Protein AF-A0A6Y1RB14-F1 (afdb_monomer)

pLDDT: mean 84.44, std 11.12, range [39.75, 97.94]

Foldseek 3Di:
DAPVVVVVVVQVVDPFKDAPVPDDDPPVLVPDQAAGIAGDVNQETEHEDEPDVVLVVVLVVLCVVCCPPPQQDDDDDDDDLCVRLVRPPCSVVSVVVSLVSVLVVLLVQVVSQVRNHVSHCVRVVNPNHHYDYHYHYGDDPVPDVVSSVVSVVVSVVVVVVVD

Sequence (163 aa):
MSIDSRFEKFMLSLPSIESIDSIELSEELRKEKKADYLGMGRKIIFEQKCITQEQSQKIELELEQYVNDENYPVFYGERDFNLVIKDLPNSEDIKNRVFVRITKLLESYLSQACKQIESSKNIFNLDNSVGVLVILNEKIKILSPDLVVYRLQQRMKEKKDGE

Solvent-accessible surface area (backbone atoms only — not comparable to full-atom values): 9585 Å² total; per-residue (Å²): 133,55,68,65,64,51,47,51,55,53,49,69,68,39,95,50,45,43,55,47,87,78,53,92,66,56,76,72,65,61,73,49,66,56,36,50,31,32,23,72,84,55,40,31,36,36,28,77,44,72,53,48,69,71,65,46,45,65,50,50,59,72,50,58,84,42,67,85,41,92,51,42,72,90,78,83,85,89,74,61,65,71,72,50,35,65,65,36,99,54,34,67,61,55,50,50,54,48,50,51,54,54,50,54,50,54,50,50,51,52,56,50,41,53,53,14,38,54,41,38,24,65,75,68,72,31,85,87,39,46,76,41,82,44,78,45,76,73,75,54,76,91,62,42,70,68,58,55,50,53,51,52,51,51,54,58,48,58,59,61,77,69,112

Structure (mmCIF, N/CA/C/O backbone):
data_AF-A0A6Y1RB14-F1
#
_entry.id   AF-A0A6Y1RB14-F1
#
loop_
_atom_site.group_PDB
_atom_site.id
_atom_site.type_symbol
_atom_site.label_atom_id
_atom_site.label_alt_id
_atom_site.label_comp_id
_atom_site.label_asym_id
_atom_site.label_entity_id
_atom_site.label_seq_id
_atom_site.pdbx_PDB_ins_code
_atom_site.Cartn_x
_atom_site.Cartn_y
_atom_site.Cartn_z
_atom_site.occupancy
_atom_site.B_iso_or_equiv
_atom_site.auth_seq_id
_atom_site.auth_comp_id
_atom_site.auth_asym_id
_atom_site.auth_atom_id
_atom_site.pdbx_PDB_model_num
ATOM 1 N N . MET A 1 1 ? -11.298 9.706 -13.456 1.00 68.38 1 MET A N 1
ATOM 2 C CA . MET A 1 1 ? -11.325 9.371 -12.017 1.00 68.38 1 MET A CA 1
ATOM 3 C C . MET A 1 1 ? -10.232 8.347 -11.795 1.00 68.38 1 MET A C 1
ATOM 5 O O . MET A 1 1 ? -10.247 7.344 -12.503 1.00 68.38 1 MET A O 1
ATOM 9 N N . SER A 1 2 ? -9.268 8.650 -10.933 1.00 84.69 2 SER A N 1
ATOM 10 C CA . SER A 1 2 ? -8.126 7.782 -10.630 1.00 84.69 2 SER A CA 1
ATOM 11 C C . SER A 1 2 ? -8.562 6.510 -9.893 1.00 84.69 2 SER A C 1
ATOM 13 O O . SER A 1 2 ? -9.700 6.421 -9.409 1.00 84.69 2 SER A O 1
ATOM 15 N N . ILE A 1 3 ? -7.695 5.494 -9.849 1.00 86.81 3 ILE A N 1
ATOM 16 C CA . ILE A 1 3 ? -8.003 4.228 -9.164 1.00 86.81 3 ILE A CA 1
ATOM 17 C C . ILE A 1 3 ? -8.268 4.415 -7.664 1.00 86.81 3 ILE A C 1
ATOM 19 O O . ILE A 1 3 ? -9.167 3.763 -7.141 1.00 86.81 3 ILE A O 1
ATOM 23 N N . ASP A 1 4 ? -7.560 5.333 -7.001 1.00 87.88 4 ASP A N 1
ATOM 24 C CA . ASP A 1 4 ? -7.746 5.672 -5.585 1.00 87.88 4 ASP A CA 1
ATOM 25 C C . ASP A 1 4 ? -9.170 6.171 -5.320 1.00 87.88 4 ASP A C 1
ATOM 27 O O . ASP A 1 4 ? -9.890 5.570 -4.532 1.00 87.88 4 ASP A O 1
ATOM 31 N N . SER A 1 5 ? -9.624 7.178 -6.066 1.00 89.56 5 SER A N 1
ATOM 32 C CA . SER A 1 5 ? -10.953 7.772 -5.918 1.00 89.56 5 SER A CA 1
ATOM 33 C C . SER A 1 5 ? -12.074 6.780 -6.246 1.00 89.56 5 SER A C 1
ATOM 35 O O . SER A 1 5 ? -13.166 6.828 -5.681 1.00 89.56 5 SER A O 1
ATOM 37 N N . ARG A 1 6 ? -11.838 5.868 -7.198 1.00 92.25 6 ARG A N 1
ATOM 38 C CA . ARG A 1 6 ? -12.793 4.796 -7.519 1.00 92.25 6 ARG A CA 1
ATOM 39 C C . ARG A 1 6 ? -12.874 3.773 -6.393 1.00 92.25 6 ARG A C 1
ATOM 41 O O . ARG A 1 6 ? -13.970 3.310 -6.086 1.00 92.25 6 ARG A O 1
ATOM 48 N N . PHE A 1 7 ? -11.732 3.414 -5.814 1.00 94.00 7 PHE A N 1
ATOM 49 C CA . PHE A 1 7 ? -11.662 2.455 -4.723 1.00 94.00 7 PHE A CA 1
ATOM 50 C C . PHE A 1 7 ? -12.249 3.025 -3.431 1.00 94.00 7 PHE A C 1
ATOM 52 O O . PHE A 1 7 ? -13.030 2.341 -2.783 1.00 94.00 7 PHE A O 1
ATOM 59 N N . GLU A 1 8 ? -11.985 4.291 -3.114 1.00 93.81 8 GLU A N 1
ATOM 60 C CA . GLU A 1 8 ? -12.611 4.996 -1.993 1.00 93.81 8 GLU A CA 1
ATOM 61 C C . GLU A 1 8 ? -14.141 4.973 -2.114 1.00 93.81 8 GLU A C 1
ATOM 63 O O . GLU A 1 8 ? -14.835 4.530 -1.200 1.00 93.81 8 GLU A O 1
ATOM 68 N N . LYS A 1 9 ? -14.687 5.342 -3.282 1.00 94.94 9 LYS A N 1
ATOM 69 C CA . LYS A 1 9 ? -16.137 5.259 -3.534 1.00 94.94 9 LYS A CA 1
ATOM 70 C C . LYS A 1 9 ? -16.687 3.850 -3.371 1.00 94.94 9 LYS A C 1
ATOM 72 O O . LYS A 1 9 ? -17.793 3.686 -2.866 1.00 94.94 9 LYS A O 1
ATOM 77 N N . PHE A 1 10 ? -15.940 2.844 -3.819 1.00 95.38 10 PHE A N 1
ATOM 78 C CA . PHE A 1 10 ? -16.319 1.451 -3.625 1.00 95.38 10 PHE A CA 1
ATOM 79 C C . PHE A 1 10 ? -16.352 1.095 -2.134 1.00 95.38 10 PHE A C 1
ATOM 81 O O . PHE A 1 10 ? -17.375 0.607 -1.663 1.00 95.38 10 PHE A O 1
ATOM 88 N N . MET A 1 11 ? -15.294 1.400 -1.382 1.00 96.00 11 MET A N 1
ATOM 89 C CA . MET A 1 11 ? -15.209 1.126 0.053 1.00 96.00 11 MET A CA 1
ATOM 90 C C . MET A 1 11 ? -16.345 1.803 0.823 1.00 96.00 11 MET A C 1
ATOM 92 O O . MET A 1 11 ? -17.056 1.135 1.567 1.00 96.00 11 MET A O 1
ATOM 96 N N . LEU A 1 12 ? -16.586 3.092 0.575 1.00 94.94 12 LEU A N 1
ATOM 97 C CA . LEU A 1 12 ? -17.649 3.867 1.223 1.00 94.94 12 LEU A CA 1
ATOM 98 C C . LEU A 1 12 ? -19.067 3.436 0.820 1.00 94.94 12 LEU A C 1
ATOM 100 O O . LEU A 1 12 ? -20.026 3.772 1.509 1.00 94.94 12 LEU A O 1
ATOM 104 N N . SER A 1 13 ? -19.223 2.693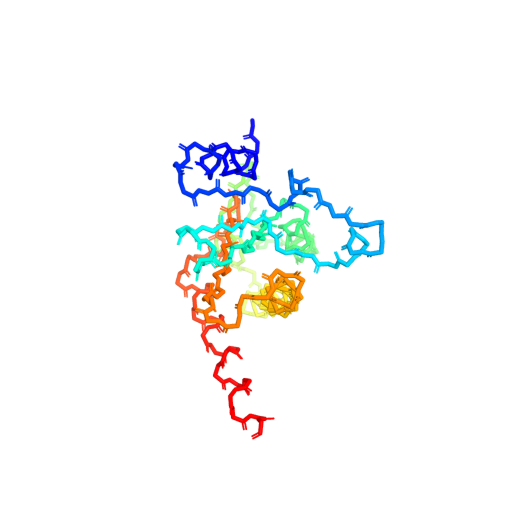 -0.280 1.00 95.81 13 SER A N 1
ATOM 105 C CA . SER A 1 13 ? -20.518 2.111 -0.658 1.00 95.81 13 SER A CA 1
ATOM 106 C C . SER A 1 13 ? -20.881 0.863 0.154 1.00 95.81 13 SER A C 1
ATOM 108 O O . SER A 1 13 ? -22.035 0.430 0.134 1.00 95.81 13 SER A O 1
ATOM 110 N N . LEU A 1 14 ? -19.915 0.266 0.863 1.00 95.25 14 LEU A N 1
ATOM 111 C CA . LEU A 1 14 ? -20.132 -0.944 1.646 1.00 95.25 14 LEU A CA 1
ATOM 112 C C . LEU A 1 14 ? -20.729 -0.595 3.021 1.00 95.25 14 LEU A C 1
ATOM 114 O O . LEU A 1 14 ? -20.194 0.255 3.729 1.00 95.25 14 LEU A O 1
ATOM 118 N N . PRO A 1 15 ? -21.788 -1.296 3.468 1.00 90.06 15 PRO A N 1
ATOM 119 C CA . PRO A 1 15 ? -22.559 -0.914 4.656 1.00 90.06 15 PRO A CA 1
ATOM 120 C C . PRO A 1 15 ? -21.805 -1.055 5.986 1.00 90.06 15 PRO A C 1
ATOM 122 O O . PRO A 1 1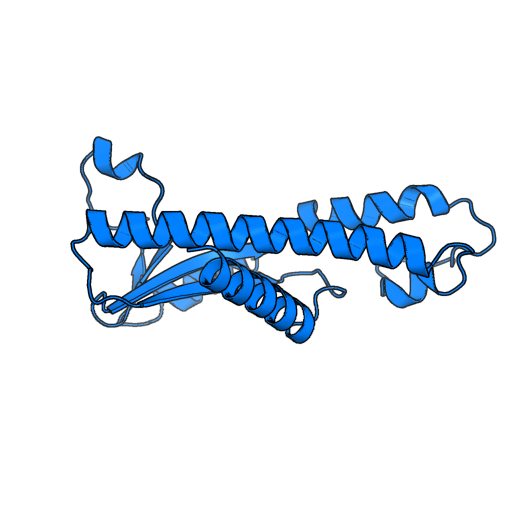5 ? -22.272 -0.561 7.006 1.00 90.06 15 PRO A O 1
ATOM 125 N N . SER A 1 16 ? -20.679 -1.770 6.007 1.00 92.75 16 SER A N 1
ATOM 126 C CA . SER A 1 16 ? -19.901 -2.050 7.217 1.00 92.75 16 SER A CA 1
ATOM 127 C C . SER A 1 16 ? -18.524 -1.390 7.220 1.00 92.75 16 SER A C 1
ATOM 129 O O . SER A 1 16 ? -17.695 -1.782 8.041 1.00 92.75 16 SER A O 1
ATOM 131 N N . ILE A 1 17 ? -18.284 -0.443 6.306 1.00 96.81 17 ILE A N 1
ATOM 132 C CA . ILE A 1 17 ? -17.047 0.332 6.209 1.00 96.81 17 ILE A CA 1
ATOM 133 C C . ILE A 1 17 ? -17.234 1.716 6.833 1.00 96.81 17 ILE A C 1
ATOM 135 O O . ILE A 1 17 ? -18.215 2.407 6.577 1.00 96.81 17 ILE A O 1
ATOM 139 N N . GLU A 1 18 ? -16.243 2.132 7.612 1.00 95.50 18 GLU A N 1
ATOM 140 C CA . GLU A 1 18 ? -16.091 3.476 8.158 1.00 95.50 18 GLU A CA 1
ATOM 141 C C . GLU A 1 18 ? -14.777 4.062 7.625 1.00 95.50 18 GLU A C 1
ATOM 143 O O . GLU A 1 18 ? -13.734 3.413 7.721 1.00 95.50 18 GLU A O 1
ATOM 148 N N . SER A 1 19 ? -14.797 5.283 7.084 1.00 95.56 19 SER A N 1
ATOM 149 C CA . SER A 1 19 ? -13.557 6.027 6.821 1.00 95.56 19 SER A CA 1
ATOM 150 C C . SER A 1 19 ? -13.032 6.607 8.128 1.00 95.56 19 SER A C 1
ATOM 152 O O . SER A 1 19 ? -13.773 7.282 8.846 1.00 95.56 19 SER A O 1
ATOM 154 N N . ILE A 1 20 ? -11.756 6.375 8.433 1.00 94.56 20 ILE A N 1
ATOM 155 C CA . ILE A 1 20 ? -11.133 6.878 9.663 1.00 94.56 20 ILE A CA 1
ATOM 156 C C . ILE A 1 20 ? -11.081 8.409 9.674 1.00 94.56 20 ILE A C 1
ATOM 158 O O . ILE A 1 20 ? -11.272 9.009 10.731 1.00 94.56 20 ILE A O 1
ATOM 162 N N . ASP A 1 21 ? -10.924 9.044 8.512 1.00 89.81 21 ASP A N 1
ATOM 163 C CA . ASP A 1 21 ? -10.914 10.507 8.388 1.00 89.81 21 ASP A CA 1
ATOM 164 C C . ASP A 1 21 ? -12.257 11.149 8.761 1.00 89.81 21 ASP A C 1
ATOM 166 O O . ASP A 1 21 ? -12.305 12.312 9.163 1.00 89.81 21 ASP A O 1
ATOM 170 N N . SER A 1 22 ? -13.355 10.391 8.671 1.00 90.94 22 SER A N 1
ATOM 171 C CA . SER A 1 22 ? -14.687 10.855 9.075 1.00 90.94 22 SER A CA 1
ATOM 172 C C . SER A 1 22 ? -14.959 10.730 10.579 1.00 90.94 22 SER A C 1
ATOM 174 O O . SER A 1 22 ? -15.960 11.258 11.065 1.00 90.94 22 SER A O 1
ATOM 176 N N . ILE A 1 23 ? -14.082 10.054 11.331 1.00 92.38 23 ILE A N 1
ATOM 177 C CA . ILE A 1 23 ? -14.242 9.840 12.771 1.00 92.38 23 ILE A CA 1
ATOM 178 C C . ILE A 1 23 ? -13.693 11.048 13.536 1.00 92.38 23 ILE A C 1
ATOM 180 O O . ILE A 1 23 ? -12.566 11.501 13.325 1.00 92.38 23 ILE A O 1
ATOM 184 N N . GLU A 1 24 ? -14.487 11.570 14.470 1.00 92.12 24 GLU A N 1
ATOM 185 C CA . GLU A 1 24 ? -14.054 12.666 15.329 1.00 92.12 24 GLU A CA 1
ATOM 186 C C . GLU A 1 24 ? -12.986 12.193 16.327 1.00 92.12 24 GLU A C 1
ATOM 188 O O . GLU A 1 24 ? -13.173 11.232 17.072 1.00 92.12 24 GLU A O 1
ATOM 193 N N . LEU A 1 25 ? -11.840 12.874 16.318 1.00 91.00 25 LEU A N 1
ATOM 194 C CA . LEU A 1 25 ? -10.662 12.576 17.129 1.00 91.00 25 LEU A CA 1
ATOM 195 C C . LEU A 1 25 ? -10.105 13.882 17.699 1.00 91.00 25 LEU A C 1
ATOM 197 O O . LEU A 1 25 ? -10.251 14.942 17.082 1.00 91.00 25 LEU A O 1
ATOM 201 N N . SER A 1 26 ? -9.418 13.798 18.841 1.00 91.38 26 SER A N 1
ATOM 202 C CA . SER A 1 26 ? -8.674 14.936 19.389 1.00 91.38 26 SER A CA 1
ATOM 203 C C . SER A 1 26 ? -7.581 15.399 18.419 1.00 91.38 26 SER A C 1
ATOM 205 O O . SER A 1 26 ? -7.104 14.632 17.578 1.00 91.38 26 SER A O 1
ATOM 207 N N . GLU A 1 27 ? -7.152 16.659 18.527 1.00 89.62 27 GLU A N 1
ATOM 208 C CA . GLU A 1 27 ? -6.116 17.207 17.640 1.00 89.62 27 GLU A CA 1
ATOM 209 C C . GLU A 1 27 ? -4.797 16.427 17.698 1.00 89.62 27 GLU A C 1
ATOM 211 O O . GLU A 1 27 ? -4.122 16.269 16.681 1.00 89.62 27 GLU A O 1
ATOM 216 N N . GLU A 1 28 ? -4.441 15.923 18.879 1.00 90.50 28 GLU A N 1
ATOM 217 C CA . GLU A 1 28 ? -3.262 15.083 19.090 1.00 90.50 28 GLU A CA 1
ATOM 218 C C . GLU A 1 28 ? -3.388 13.774 18.311 1.00 90.50 28 GLU A C 1
ATOM 220 O O . GLU A 1 28 ? -2.531 13.457 17.485 1.00 90.50 28 GLU A O 1
ATOM 225 N N . LEU A 1 29 ? -4.509 13.066 18.480 1.00 88.81 29 LEU A N 1
ATOM 226 C CA . LEU A 1 29 ? -4.754 11.801 17.794 1.00 88.81 29 LEU A CA 1
ATOM 227 C C . LEU A 1 29 ? -4.915 11.987 16.287 1.00 88.81 29 LEU A C 1
ATOM 229 O O . LEU A 1 29 ? -4.569 11.080 15.537 1.00 88.81 29 LEU A O 1
ATOM 233 N N . ARG A 1 30 ? -5.387 13.145 15.804 1.00 86.50 30 ARG A N 1
ATOM 234 C CA . ARG A 1 30 ? -5.465 13.448 14.364 1.00 86.50 30 ARG A CA 1
ATOM 235 C C . ARG A 1 30 ? -4.093 13.487 1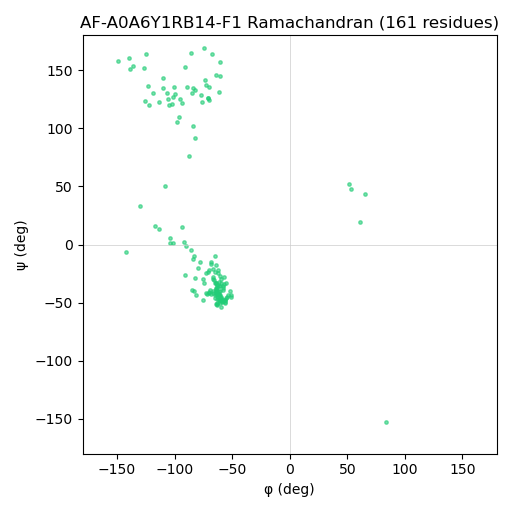3.695 1.00 86.50 30 ARG A C 1
ATOM 237 O O . ARG A 1 30 ? -3.998 13.021 12.563 1.00 86.50 30 ARG A O 1
ATOM 244 N N . LYS A 1 31 ? -3.048 13.959 14.382 1.00 89.38 31 LYS A N 1
ATOM 245 C CA . LYS A 1 31 ? -1.677 14.054 13.839 1.00 89.38 31 LYS A CA 1
ATOM 246 C C . LYS A 1 31 ? -0.998 12.696 13.657 1.00 89.38 31 LYS A C 1
ATOM 248 O O . LYS A 1 31 ? -0.088 12.583 12.837 1.00 89.38 31 LYS A O 1
ATOM 253 N N . GLU A 1 32 ? -1.434 11.680 14.396 1.00 91.94 32 GLU A N 1
ATOM 254 C CA . GLU A 1 32 ? -0.888 10.331 14.271 1.00 91.94 32 GLU A CA 1
ATOM 255 C C . GLU A 1 32 ? -1.166 9.726 12.894 1.00 91.94 32 GLU A C 1
ATOM 257 O O . GLU A 1 32 ? -2.228 9.929 12.302 1.00 91.94 32 GLU A O 1
ATOM 262 N N . LYS A 1 33 ? -0.234 8.923 12.379 1.00 92.94 33 LYS A N 1
ATOM 263 C CA . LYS A 1 33 ? -0.483 8.185 11.136 1.00 92.94 33 LYS A CA 1
ATOM 264 C C . LYS A 1 33 ? -1.494 7.078 11.403 1.00 92.94 33 LYS A C 1
ATOM 266 O O . LYS A 1 33 ? -1.283 6.259 12.295 1.00 92.94 33 LYS A O 1
ATOM 271 N N . LYS A 1 34 ? -2.565 7.048 10.619 1.00 95.12 34 LYS A N 1
ATOM 272 C CA . LYS A 1 34 ? -3.673 6.099 10.751 1.00 95.12 34 LYS A CA 1
ATOM 273 C C . LYS A 1 34 ? -3.899 5.364 9.440 1.00 95.12 34 LYS A C 1
ATOM 275 O O . LYS A 1 34 ? -3.354 5.767 8.412 1.00 95.12 34 LYS A O 1
ATOM 280 N N . ALA A 1 35 ? -4.640 4.270 9.537 1.00 96.94 35 ALA A N 1
ATOM 281 C CA . ALA A 1 35 ? -5.169 3.569 8.388 1.00 96.94 35 ALA A CA 1
ATOM 282 C C . ALA A 1 35 ? -6.344 4.336 7.780 1.00 96.94 35 ALA A C 1
ATOM 284 O O . ALA A 1 35 ? -6.842 5.288 8.381 1.00 96.94 35 ALA A O 1
ATOM 285 N N . ASP A 1 36 ? -6.782 3.915 6.599 1.00 96.75 36 ASP A N 1
ATOM 286 C CA . ASP A 1 36 ? -7.816 4.629 5.853 1.00 96.75 36 ASP A CA 1
ATOM 287 C C . ASP A 1 36 ? -9.226 4.215 6.295 1.00 96.75 36 ASP A C 1
ATOM 289 O O . ASP A 1 36 ? -10.116 5.060 6.426 1.00 96.75 36 ASP A O 1
ATOM 293 N N . TYR A 1 37 ? -9.444 2.919 6.566 1.00 97.81 37 TYR A N 1
ATOM 294 C CA . TYR A 1 37 ? -10.785 2.400 6.850 1.00 97.81 37 TYR A CA 1
ATOM 295 C C . TYR A 1 37 ? -10.838 1.375 7.982 1.00 97.81 37 TYR A C 1
ATOM 297 O O . TYR A 1 37 ? -9.923 0.574 8.190 1.00 97.81 37 TYR A O 1
ATOM 305 N N . LEU A 1 38 ? -11.987 1.334 8.652 1.00 97.50 38 LEU A N 1
ATOM 306 C CA . LEU A 1 38 ? -12.400 0.259 9.550 1.00 97.50 38 LEU A CA 1
ATOM 307 C C . LEU A 1 38 ? -13.553 -0.513 8.912 1.00 97.50 38 LEU A C 1
ATOM 309 O O . LEU A 1 38 ? -14.407 0.074 8.254 1.00 97.50 38 LEU A O 1
ATOM 313 N N . GLY A 1 39 ? -13.595 -1.827 9.107 1.00 96.19 39 GLY A N 1
ATOM 314 C CA . GLY A 1 39 ? -14.607 -2.687 8.508 1.00 96.19 39 GLY A CA 1
ATOM 315 C C . GLY A 1 39 ? -15.137 -3.778 9.423 1.00 96.19 39 GLY A C 1
ATOM 316 O O . GLY A 1 39 ? -14.500 -4.163 10.407 1.00 96.19 39 GLY A O 1
ATOM 317 N N . MET A 1 40 ? -16.309 -4.310 9.066 1.00 93.56 40 MET A N 1
ATOM 318 C CA . MET A 1 40 ? -16.961 -5.435 9.753 1.00 93.56 40 MET A CA 1
ATOM 319 C C . MET A 1 40 ? -17.129 -5.199 11.264 1.00 93.56 40 MET A C 1
ATOM 321 O O . MET A 1 40 ? -16.782 -6.055 12.080 1.00 93.56 40 MET A O 1
ATOM 325 N N . GLY A 1 41 ? -17.632 -4.020 11.642 1.00 92.25 41 GLY A N 1
ATOM 326 C CA . GLY A 1 41 ? -17.731 -3.624 13.050 1.00 92.25 41 GLY A CA 1
ATOM 327 C C . GLY A 1 41 ? -16.353 -3.466 13.696 1.00 92.25 41 GLY A C 1
ATOM 328 O O . GLY A 1 41 ? -16.131 -3.963 14.797 1.00 92.25 41 GLY A O 1
ATOM 329 N N . ARG A 1 42 ? -15.420 -2.833 12.968 1.00 95.12 42 ARG A N 1
ATOM 330 C CA . ARG A 1 42 ? -14.030 -2.548 13.376 1.00 95.12 42 ARG A CA 1
ATOM 331 C C . ARG A 1 42 ? -13.164 -3.779 13.676 1.00 95.12 42 ARG A C 1
ATOM 333 O O . ARG A 1 42 ? -12.120 -3.674 14.312 1.00 95.12 42 ARG A O 1
ATOM 340 N N . LYS A 1 43 ? -13.564 -4.953 13.181 1.00 96.44 43 LYS A N 1
ATOM 341 C CA . LYS A 1 43 ? -12.764 -6.188 13.252 1.00 96.44 43 LYS A CA 1
ATOM 342 C C . LYS A 1 43 ? -11.668 -6.244 12.194 1.00 96.44 43 LYS A C 1
ATOM 344 O O . LYS A 1 43 ? -10.728 -7.019 12.344 1.00 96.44 43 LYS A O 1
ATOM 349 N N . ILE A 1 44 ? -11.794 -5.455 11.131 1.00 97.38 44 ILE A N 1
ATOM 350 C CA . ILE A 1 44 ? -10.796 -5.354 10.070 1.00 97.38 44 ILE A CA 1
ATOM 351 C C . ILE A 1 44 ? -10.364 -3.897 9.934 1.00 97.38 44 ILE A C 1
ATOM 353 O O . ILE A 1 44 ? -11.208 -3.003 9.941 1.00 97.38 44 ILE A O 1
ATOM 357 N N . ILE A 1 45 ? -9.062 -3.670 9.799 1.00 97.94 45 ILE A N 1
ATOM 358 C CA . ILE A 1 45 ? -8.462 -2.362 9.534 1.00 97.94 45 ILE A CA 1
ATOM 359 C C . ILE A 1 45 ? -7.837 -2.418 8.144 1.00 97.94 45 ILE A C 1
ATOM 361 O O . ILE A 1 45 ? -6.983 -3.269 7.897 1.00 97.94 45 ILE A O 1
ATOM 365 N N . PHE A 1 46 ? -8.250 -1.531 7.245 1.00 97.75 46 PHE A N 1
ATOM 366 C CA . PHE A 1 46 ? -7.742 -1.469 5.878 1.00 97.75 46 PHE A CA 1
ATOM 367 C C . PHE A 1 46 ? -6.812 -0.271 5.701 1.00 97.75 46 PHE A C 1
ATOM 369 O O . PHE A 1 46 ? -7.214 0.868 5.927 1.00 97.75 46 PHE A O 1
ATOM 376 N N . GLU A 1 47 ? -5.595 -0.538 5.234 1.00 97.06 47 GLU A N 1
ATOM 377 C CA . GLU A 1 47 ? -4.680 0.469 4.696 1.00 97.06 47 GLU A CA 1
ATOM 378 C C . GLU A 1 47 ? -4.616 0.328 3.175 1.00 97.06 47 GLU A C 1
ATOM 380 O O . GLU A 1 47 ? -4.348 -0.756 2.653 1.00 97.06 47 GLU A O 1
ATOM 385 N N . GLN A 1 48 ? -4.788 1.430 2.463 1.00 94.50 48 GLN A N 1
ATOM 386 C CA . GLN A 1 48 ? -4.696 1.544 1.021 1.00 94.50 48 GLN A CA 1
ATOM 387 C C . GLN A 1 48 ? -3.349 2.155 0.617 1.00 94.50 48 GLN A C 1
ATOM 389 O O . GLN A 1 48 ? -2.982 3.258 1.012 1.00 94.50 48 GLN A O 1
ATOM 394 N N . LYS A 1 49 ? -2.625 1.481 -0.281 1.00 91.12 49 LYS A N 1
ATOM 395 C CA . LYS A 1 49 ? -1.455 2.043 -0.969 1.00 91.12 49 LYS A CA 1
ATOM 396 C C . LYS A 1 49 ? -1.662 2.007 -2.475 1.00 91.12 49 LYS A C 1
ATOM 398 O O . LYS A 1 49 ? -1.829 0.943 -3.066 1.00 91.12 49 LYS A O 1
ATOM 403 N N . CYS A 1 50 ? -1.636 3.179 -3.099 1.00 87.25 50 CYS A N 1
ATOM 404 C CA . CYS A 1 50 ? -1.719 3.310 -4.548 1.00 87.25 50 CYS A CA 1
ATOM 405 C C . CYS A 1 50 ? -0.317 3.406 -5.152 1.00 87.25 50 CYS A C 1
ATOM 407 O O . CYS A 1 50 ? 0.464 4.276 -4.768 1.00 87.25 50 CYS A O 1
ATOM 409 N N . ILE A 1 51 ? -0.013 2.522 -6.099 1.00 81.75 51 ILE A N 1
ATOM 410 C CA . ILE A 1 51 ? 1.195 2.593 -6.915 1.00 81.75 51 ILE A CA 1
ATOM 411 C C . ILE A 1 51 ? 0.904 3.553 -8.071 1.00 81.75 51 ILE A C 1
ATOM 413 O O . ILE A 1 51 ? 0.205 3.205 -9.026 1.00 81.75 51 ILE A O 1
ATOM 417 N N . THR A 1 52 ? 1.407 4.779 -7.947 1.00 72.75 52 THR A N 1
ATOM 418 C CA . THR A 1 52 ? 1.094 5.886 -8.859 1.00 72.75 52 THR A CA 1
ATOM 419 C C . THR A 1 52 ? 1.992 5.913 -10.095 1.00 72.75 52 THR A C 1
ATOM 421 O O . THR A 1 52 ? 3.072 5.321 -10.129 1.00 72.75 52 THR A O 1
ATOM 424 N N . GLN A 1 53 ? 1.572 6.686 -11.101 1.00 62.56 53 GLN A N 1
ATOM 425 C CA . GLN A 1 53 ? 2.329 6.902 -12.336 1.00 62.56 53 GLN A CA 1
ATOM 426 C C . GLN A 1 53 ? 3.719 7.518 -12.102 1.00 62.56 53 GLN A C 1
ATOM 428 O O . GLN A 1 53 ? 4.656 7.156 -12.800 1.00 62.56 53 GLN A O 1
ATOM 433 N N . GLU A 1 54 ? 3.902 8.380 -11.099 1.00 65.12 54 GLU A N 1
ATOM 434 C CA . GLU A 1 54 ? 5.227 8.935 -10.767 1.00 65.12 54 GLU A CA 1
ATOM 435 C C . GLU A 1 54 ? 6.218 7.858 -10.302 1.00 65.12 54 GLU A C 1
ATOM 437 O O . GLU A 1 54 ? 7.424 7.935 -10.545 1.00 65.12 54 GLU A O 1
ATOM 442 N N . GLN A 1 55 ? 5.724 6.820 -9.626 1.00 69.12 55 GLN A N 1
ATOM 443 C CA . GLN A 1 55 ? 6.556 5.688 -9.224 1.00 69.12 55 GLN A CA 1
ATOM 444 C C . GLN A 1 55 ? 6.893 4.796 -10.418 1.00 69.12 55 GLN A C 1
ATOM 446 O O . GLN A 1 55 ? 8.009 4.280 -10.486 1.00 69.12 55 GLN A O 1
ATOM 451 N N . SER A 1 56 ? 5.977 4.689 -11.385 1.00 65.81 56 SER A N 1
ATOM 452 C CA . SER A 1 56 ? 6.229 4.087 -12.698 1.00 65.81 56 SER A CA 1
ATOM 453 C C . SER A 1 56 ? 7.272 4.866 -13.496 1.00 65.81 56 SER A C 1
ATOM 455 O O . SER A 1 56 ? 8.172 4.266 -14.068 1.00 65.81 56 SER A O 1
ATOM 457 N N . GLN A 1 57 ? 7.223 6.198 -13.480 1.00 68.75 57 GLN A N 1
ATOM 458 C CA . GLN A 1 57 ? 8.191 7.042 -14.186 1.00 68.75 57 GLN A CA 1
ATOM 459 C C . GLN A 1 57 ? 9.611 6.833 -13.657 1.00 68.75 57 GLN A C 1
ATOM 461 O O . GLN A 1 57 ? 10.556 6.773 -14.429 1.00 68.75 57 GLN A O 1
ATOM 466 N N . LYS A 1 58 ? 9.788 6.603 -12.349 1.00 68.62 58 LYS A N 1
ATOM 467 C CA . LYS A 1 58 ? 11.106 6.237 -11.791 1.00 68.62 58 LYS A CA 1
ATOM 468 C C . LYS A 1 58 ? 11.662 4.917 -12.336 1.00 68.62 58 LYS A C 1
ATOM 470 O O . LYS A 1 58 ? 12.868 4.699 -12.240 1.00 68.62 58 LYS A O 1
ATOM 475 N N . ILE A 1 59 ? 10.802 4.038 -12.849 1.00 68.50 59 ILE A N 1
ATOM 476 C CA . ILE A 1 59 ? 11.185 2.809 -13.553 1.00 68.50 59 ILE A CA 1
ATOM 477 C C . ILE A 1 59 ? 11.496 3.123 -15.023 1.00 68.50 59 ILE A C 1
ATOM 479 O O . ILE A 1 59 ? 12.475 2.607 -15.549 1.00 68.50 59 ILE A O 1
ATOM 483 N N . GLU A 1 60 ? 10.723 3.999 -15.667 1.00 68.69 60 GLU A N 1
ATOM 484 C CA . GLU A 1 60 ? 10.971 4.459 -17.045 1.00 68.69 60 GLU A CA 1
ATOM 485 C C . GLU A 1 60 ? 12.297 5.225 -17.182 1.00 68.69 60 GLU A C 1
ATOM 487 O O . GLU A 1 60 ? 13.026 4.996 -18.143 1.00 68.69 60 GLU A O 1
ATOM 492 N N . LEU A 1 61 ? 12.683 6.028 -16.183 1.00 73.50 61 LEU A N 1
ATOM 493 C CA . LEU A 1 61 ? 13.979 6.725 -16.140 1.00 73.50 61 LEU A CA 1
ATOM 494 C C . LEU A 1 61 ? 15.182 5.766 -16.241 1.00 73.50 61 LEU A C 1
ATOM 496 O O . LEU A 1 61 ? 16.238 6.147 -16.739 1.00 73.50 61 LEU A O 1
ATOM 500 N N . GLU A 1 62 ? 15.053 4.510 -15.794 1.00 73.25 62 GLU A N 1
ATOM 501 C CA . GLU A 1 62 ? 16.116 3.505 -15.969 1.00 73.25 62 GLU A CA 1
ATOM 502 C C . GLU A 1 62 ? 16.281 3.077 -17.433 1.00 73.25 62 GLU A C 1
ATOM 504 O O . GLU A 1 62 ? 17.347 2.582 -17.798 1.00 73.25 62 GLU A O 1
ATOM 509 N N . LEU A 1 63 ? 15.255 3.258 -18.267 1.00 74.88 63 LEU A N 1
ATOM 510 C CA . LEU A 1 63 ? 15.276 2.940 -19.693 1.00 74.88 63 LEU A CA 1
ATOM 511 C C . LEU A 1 63 ? 15.711 4.121 -20.560 1.00 74.88 63 LEU A C 1
ATOM 513 O O . LEU A 1 63 ? 16.258 3.895 -21.636 1.00 74.88 63 LEU A O 1
ATOM 517 N N . GLU A 1 64 ? 15.513 5.358 -20.098 1.00 76.88 64 GLU A N 1
ATOM 518 C CA . GLU A 1 64 ? 15.869 6.569 -20.852 1.00 76.88 64 GLU A CA 1
ATOM 519 C C . GLU A 1 64 ? 17.351 6.615 -21.243 1.00 76.88 64 GLU A C 1
ATOM 521 O O . GLU A 1 64 ? 17.694 7.054 -22.339 1.00 76.88 64 GLU A O 1
ATOM 526 N N . GLN A 1 65 ? 18.236 6.082 -20.396 1.00 81.31 65 GLN A N 1
ATOM 527 C CA . GLN A 1 65 ? 19.673 6.008 -20.686 1.00 81.31 65 GLN A CA 1
ATOM 528 C C . GLN A 1 65 ? 20.019 5.122 -21.899 1.00 81.31 65 GLN A C 1
ATOM 530 O O . GLN A 1 65 ? 21.119 5.233 -22.434 1.00 81.31 65 GLN A O 1
ATOM 535 N N . TYR A 1 66 ? 19.096 4.258 -22.335 1.00 82.06 66 TYR A N 1
ATOM 536 C CA . TYR A 1 66 ? 19.278 3.334 -23.457 1.00 82.06 66 TYR A CA 1
ATOM 537 C C . TYR A 1 66 ? 18.548 3.778 -24.728 1.00 82.06 66 TYR A C 1
ATOM 539 O O . TYR A 1 66 ? 18.635 3.087 -25.731 1.00 82.06 66 TYR A O 1
ATOM 547 N N . VAL A 1 67 ? 17.855 4.923 -24.728 1.00 82.38 67 VAL A N 1
ATOM 548 C CA . VAL A 1 67 ? 17.054 5.386 -25.882 1.00 82.38 67 VAL A CA 1
ATOM 549 C C . VAL A 1 67 ? 17.896 5.600 -27.146 1.00 82.38 67 VAL A C 1
ATOM 551 O O . VAL A 1 67 ? 17.385 5.461 -28.252 1.00 82.38 67 VAL A O 1
ATOM 554 N N . ASN A 1 68 ? 19.186 5.909 -26.988 1.00 83.31 68 ASN A N 1
ATOM 555 C CA . ASN A 1 68 ? 20.123 6.088 -28.101 1.00 83.31 68 ASN A CA 1
ATOM 556 C C . ASN A 1 68 ? 20.870 4.794 -28.490 1.00 83.31 68 ASN A C 1
ATOM 558 O O . ASN A 1 68 ? 21.747 4.850 -29.350 1.00 83.31 68 ASN A O 1
ATOM 562 N N . ASP A 1 69 ? 20.588 3.658 -27.841 1.00 85.62 69 ASP A N 1
ATOM 563 C CA . ASP A 1 69 ? 21.177 2.361 -28.196 1.00 85.62 69 ASP A CA 1
ATOM 564 C C . ASP A 1 69 ? 20.562 1.849 -29.506 1.00 85.62 69 ASP A C 1
ATOM 566 O O . ASP A 1 69 ? 19.349 1.926 -29.702 1.00 85.62 69 ASP A O 1
ATOM 570 N N . GLU A 1 70 ? 21.382 1.299 -30.403 1.00 84.75 70 GLU A N 1
ATOM 571 C CA . GLU A 1 70 ? 20.921 0.776 -31.698 1.00 84.75 70 GLU A CA 1
ATOM 572 C C . GLU A 1 70 ? 19.930 -0.390 -31.552 1.00 84.75 70 GLU A C 1
ATOM 574 O O . GLU A 1 70 ? 19.108 -0.622 -32.438 1.00 84.75 70 GLU A O 1
ATOM 579 N N . ASN A 1 71 ? 19.978 -1.104 -30.423 1.00 84.81 71 ASN A N 1
ATOM 580 C CA . ASN A 1 71 ? 19.070 -2.205 -30.111 1.00 84.81 71 ASN A CA 1
ATOM 581 C C . ASN A 1 71 ? 17.808 -1.743 -29.366 1.00 84.81 71 ASN A C 1
ATOM 583 O O . ASN A 1 71 ? 16.946 -2.567 -29.048 1.00 84.81 71 ASN A O 1
ATOM 587 N N . TYR A 1 72 ? 17.677 -0.447 -29.064 1.00 83.94 72 TYR A N 1
ATOM 588 C CA . TYR A 1 72 ? 16.469 0.087 -28.450 1.00 83.94 72 TYR A CA 1
ATOM 589 C C . TYR A 1 72 ? 15.322 0.094 -29.471 1.00 83.94 72 TYR A C 1
ATOM 591 O O . TYR A 1 72 ? 15.455 0.655 -30.563 1.00 83.94 72 TYR A O 1
ATOM 599 N N . PRO A 1 73 ? 14.164 -0.512 -29.159 1.00 83.19 73 PRO A N 1
ATOM 600 C CA . PRO A 1 73 ? 13.097 -0.624 -30.137 1.00 83.19 73 PRO A CA 1
ATOM 601 C C . PRO A 1 73 ? 12.460 0.738 -30.415 1.00 83.19 73 PRO A C 1
ATOM 603 O O . PRO A 1 73 ? 12.080 1.464 -29.500 1.00 83.19 73 PRO A O 1
ATOM 606 N N . VAL A 1 74 ? 12.227 1.040 -31.692 1.00 82.56 74 VAL A N 1
ATOM 607 C CA . VAL A 1 74 ? 11.381 2.172 -32.087 1.00 82.56 74 VAL A CA 1
ATOM 608 C C . VAL A 1 74 ? 9.915 1.784 -31.889 1.00 82.56 74 VAL A C 1
ATOM 610 O O . VAL A 1 74 ? 9.433 0.788 -32.438 1.00 82.56 74 VAL A O 1
ATOM 613 N N . PHE A 1 75 ? 9.185 2.560 -31.093 1.00 80.56 75 PHE A N 1
ATOM 614 C CA . PHE A 1 75 ? 7.744 2.405 -30.909 1.00 80.56 75 PHE A CA 1
ATOM 615 C C . PHE A 1 75 ? 7.077 3.752 -30.628 1.00 80.56 75 PHE A C 1
ATOM 617 O O . PHE A 1 75 ? 7.712 4.696 -30.169 1.00 80.56 75 PHE A O 1
ATOM 624 N N . TYR A 1 76 ? 5.773 3.819 -30.891 1.00 74.75 76 TYR A N 1
ATOM 625 C CA . TYR A 1 76 ? 4.928 4.951 -30.527 1.00 74.75 76 TYR A CA 1
ATOM 626 C C . TYR A 1 76 ? 3.977 4.522 -29.405 1.00 74.75 76 TYR A C 1
ATOM 628 O O . TYR A 1 76 ? 3.364 3.458 -29.492 1.00 74.75 76 TYR A O 1
ATOM 636 N N . GLY A 1 77 ? 3.833 5.352 -28.370 1.00 73.62 77 GLY A N 1
ATOM 637 C CA . GLY A 1 77 ? 2.955 5.077 -27.226 1.00 73.62 77 GLY A CA 1
ATOM 638 C C . GLY A 1 77 ? 3.598 4.196 -26.149 1.00 73.62 77 GLY A C 1
ATOM 639 O O . GLY A 1 77 ? 4.809 4.212 -25.972 1.00 73.62 77 GLY A O 1
ATOM 640 N N . GLU A 1 78 ? 2.783 3.452 -25.399 1.00 71.12 78 GLU A N 1
ATOM 641 C CA . GLU A 1 78 ? 3.244 2.583 -24.307 1.00 71.12 78 GLU A CA 1
ATOM 642 C C . GLU A 1 78 ? 3.573 1.169 -24.808 1.00 71.12 78 GLU A C 1
ATOM 644 O O . GLU A 1 78 ? 2.778 0.553 -25.524 1.00 71.12 78 GLU A O 1
ATOM 649 N N . ARG A 1 79 ? 4.699 0.604 -24.362 1.00 73.25 79 ARG A N 1
ATOM 650 C CA . ARG A 1 79 ? 5.114 -0.769 -24.686 1.00 73.25 79 ARG A CA 1
ATOM 651 C C . ARG A 1 79 ? 5.419 -1.567 -23.422 1.00 73.25 79 ARG A C 1
ATOM 653 O O . ARG A 1 79 ? 5.771 -1.005 -22.391 1.00 73.25 79 ARG A O 1
ATOM 660 N N . ASP A 1 80 ? 5.244 -2.887 -23.492 1.00 74.50 80 ASP A N 1
ATOM 661 C CA . ASP A 1 80 ? 5.606 -3.774 -22.384 1.00 74.50 80 ASP A CA 1
ATOM 662 C C . ASP A 1 80 ? 7.109 -3.686 -22.092 1.00 74.50 80 ASP A C 1
ATOM 664 O O . ASP A 1 80 ? 7.930 -3.803 -23.003 1.00 74.50 80 ASP A O 1
ATOM 668 N N . PHE A 1 81 ? 7.456 -3.520 -20.817 1.00 75.81 81 PHE A N 1
ATOM 669 C CA . PHE A 1 81 ? 8.836 -3.387 -20.360 1.00 75.81 81 PHE A CA 1
ATOM 670 C C . PHE A 1 81 ? 9.734 -4.540 -20.829 1.00 75.81 81 PHE A C 1
ATOM 672 O O . PHE A 1 81 ? 10.839 -4.297 -21.308 1.00 75.81 81 PHE A O 1
ATOM 679 N N . ASN A 1 82 ? 9.257 -5.788 -20.751 1.00 78.12 82 ASN A N 1
ATOM 680 C CA . ASN A 1 82 ? 10.051 -6.955 -21.141 1.00 78.12 82 ASN A CA 1
ATOM 681 C C . ASN A 1 82 ? 10.333 -6.966 -22.645 1.00 78.12 82 ASN A C 1
ATOM 683 O O . ASN A 1 82 ? 11.368 -7.472 -23.064 1.00 78.12 82 ASN A O 1
ATOM 687 N N . LEU A 1 83 ? 9.434 -6.397 -23.455 1.00 81.25 83 LEU A N 1
ATOM 688 C CA . LEU A 1 83 ? 9.653 -6.232 -24.892 1.00 81.25 83 LEU A CA 1
ATOM 689 C C . LEU A 1 83 ? 10.625 -5.094 -25.206 1.00 81.25 83 LEU A C 1
ATOM 691 O O . LEU A 1 83 ? 11.289 -5.165 -26.233 1.00 81.25 83 LEU A O 1
ATOM 695 N N . VAL A 1 84 ? 10.695 -4.058 -24.363 1.00 81.00 84 VAL A N 1
ATOM 696 C CA . VAL A 1 84 ? 11.631 -2.939 -24.551 1.00 81.00 84 VAL A CA 1
ATOM 697 C C . VAL A 1 84 ? 13.065 -3.366 -24.257 1.00 81.00 84 VAL A C 1
ATOM 699 O O . VAL A 1 84 ? 13.968 -3.035 -25.013 1.00 81.00 84 VAL A O 1
ATOM 702 N N . ILE A 1 85 ? 13.278 -4.137 -23.190 1.00 84.50 85 ILE A N 1
ATOM 703 C CA . ILE A 1 85 ? 14.632 -4.532 -22.784 1.00 84.50 85 ILE A CA 1
ATOM 704 C C . ILE A 1 85 ? 15.170 -5.756 -23.520 1.00 84.50 85 ILE A C 1
ATOM 706 O O . ILE A 1 85 ? 16.350 -6.046 -23.379 1.00 84.50 85 ILE A O 1
ATOM 710 N N . LYS A 1 86 ? 14.326 -6.504 -24.241 1.00 84.75 86 LYS A N 1
ATOM 711 C CA . LYS A 1 86 ? 14.638 -7.850 -24.748 1.00 84.75 86 LYS A CA 1
ATOM 712 C C . LYS A 1 86 ? 15.967 -7.923 -25.504 1.00 84.75 86 LYS A C 1
ATOM 714 O O . LYS A 1 86 ? 16.740 -8.847 -25.268 1.00 84.75 86 LYS A O 1
ATOM 719 N N . ASP A 1 87 ? 16.195 -6.954 -26.383 1.00 84.31 87 ASP A N 1
ATOM 720 C CA . ASP A 1 87 ? 17.319 -6.951 -27.318 1.00 84.31 87 ASP A CA 1
ATOM 721 C C . ASP A 1 87 ? 18.469 -6.033 -26.843 1.00 84.31 87 ASP A C 1
ATOM 723 O O . ASP A 1 87 ? 19.499 -5.938 -27.504 1.00 84.31 87 ASP A O 1
ATOM 727 N N . LEU A 1 88 ? 18.339 -5.396 -25.668 1.00 85.31 88 LEU A N 1
ATOM 728 C CA . LEU A 1 88 ? 19.396 -4.559 -25.093 1.00 85.31 88 LEU A CA 1
ATOM 729 C C . LEU A 1 88 ? 20.549 -5.417 -24.533 1.00 85.31 88 LEU A C 1
ATOM 731 O O . LEU A 1 88 ? 20.295 -6.423 -23.862 1.00 85.31 88 LEU A O 1
ATOM 735 N N . PRO A 1 89 ? 21.817 -4.982 -24.684 1.00 75.75 89 PRO A N 1
ATOM 736 C CA . PRO A 1 89 ? 22.997 -5.769 -24.307 1.00 75.75 89 PRO A CA 1
ATOM 737 C C . PRO A 1 89 ? 23.137 -6.053 -22.798 1.00 75.75 89 PRO A C 1
ATOM 739 O O . PRO A 1 89 ? 23.946 -6.889 -22.416 1.00 75.75 89 PRO A O 1
ATOM 742 N N . ASN A 1 90 ? 22.327 -5.415 -21.943 1.00 81.69 90 ASN A N 1
ATOM 743 C CA . ASN A 1 90 ? 22.308 -5.604 -20.483 1.00 81.69 90 ASN A CA 1
ATOM 744 C C . ASN A 1 90 ? 20.888 -5.858 -19.941 1.00 81.69 90 ASN A C 1
ATOM 746 O O . ASN A 1 90 ? 20.539 -5.413 -18.845 1.00 81.69 90 ASN A O 1
ATOM 750 N N . SER A 1 91 ? 20.040 -6.523 -20.726 1.00 82.56 91 SER A N 1
ATOM 751 C CA . SER A 1 91 ? 18.619 -6.732 -20.420 1.00 82.56 91 SER A CA 1
ATOM 752 C C . SER A 1 91 ? 18.364 -7.305 -19.018 1.00 82.56 91 SER A C 1
ATOM 754 O O . SER A 1 91 ? 17.509 -6.795 -18.291 1.00 82.56 91 SER A O 1
ATOM 756 N N . GLU A 1 92 ? 19.148 -8.297 -18.589 1.00 83.06 92 GLU A N 1
ATOM 757 C CA . GLU A 1 92 ? 18.989 -8.930 -17.274 1.00 83.06 92 GLU A CA 1
ATOM 758 C C . GLU A 1 92 ? 19.377 -7.992 -16.118 1.00 83.06 92 GLU A C 1
ATOM 760 O O . GLU A 1 92 ? 18.674 -7.921 -15.109 1.00 83.06 92 GLU A O 1
ATOM 765 N N . ASP A 1 93 ? 20.434 -7.194 -16.275 1.00 85.81 93 ASP A N 1
ATOM 766 C CA . ASP A 1 93 ? 20.840 -6.211 -15.265 1.00 85.81 93 ASP A CA 1
ATOM 767 C C . ASP A 1 93 ? 19.810 -5.088 -15.123 1.00 85.81 93 ASP A C 1
ATOM 769 O O . ASP A 1 93 ? 19.460 -4.693 -14.007 1.00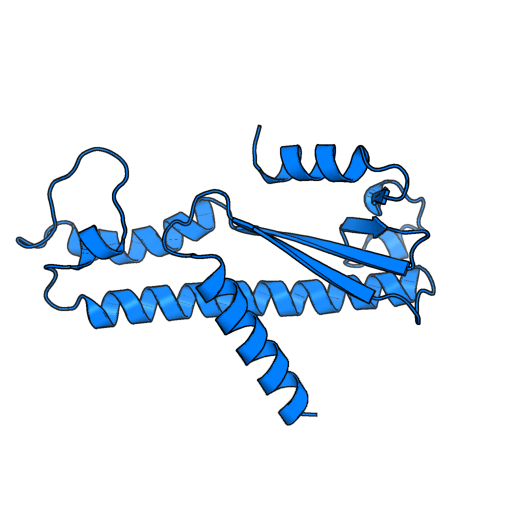 85.81 93 ASP A O 1
ATOM 773 N N . ILE A 1 94 ? 19.274 -4.597 -16.245 1.00 81.75 94 ILE A N 1
ATOM 774 C CA . ILE A 1 94 ? 18.205 -3.589 -16.265 1.00 81.75 94 ILE A CA 1
ATOM 775 C C . ILE A 1 94 ? 16.973 -4.133 -15.538 1.00 81.75 94 ILE A C 1
ATOM 777 O O . ILE A 1 94 ? 16.418 -3.470 -14.654 1.00 81.75 94 ILE A O 1
ATOM 781 N N . LYS A 1 95 ? 16.580 -5.369 -15.859 1.00 80.19 95 LYS A N 1
ATOM 782 C CA . LYS A 1 95 ? 15.473 -6.063 -15.204 1.00 80.19 95 LYS A CA 1
ATOM 783 C C . LYS A 1 95 ? 15.707 -6.171 -13.701 1.00 80.19 95 LYS A C 1
ATOM 785 O O . LYS A 1 95 ? 14.822 -5.793 -12.938 1.00 80.19 95 LYS A O 1
ATOM 790 N N . ASN A 1 96 ? 16.895 -6.589 -13.268 1.00 82.56 96 ASN A N 1
ATOM 791 C CA . ASN A 1 96 ? 17.254 -6.700 -11.854 1.00 82.56 96 ASN A CA 1
ATOM 792 C C . ASN A 1 96 ? 17.209 -5.352 -11.120 1.00 82.56 96 ASN A C 1
ATOM 794 O O . ASN A 1 96 ? 16.674 -5.275 -10.012 1.00 82.56 96 ASN A O 1
ATOM 798 N N . ARG A 1 97 ? 17.702 -4.260 -11.717 1.00 83.06 97 ARG A N 1
ATOM 799 C CA . ARG A 1 97 ? 17.637 -2.925 -11.091 1.00 83.06 97 ARG A CA 1
ATOM 800 C C . ARG A 1 97 ? 16.201 -2.457 -10.886 1.00 83.06 97 ARG A C 1
ATOM 802 O O . ARG A 1 97 ? 15.843 -2.018 -9.788 1.00 83.06 97 ARG A O 1
ATOM 809 N N . VAL A 1 98 ? 15.368 -2.588 -11.916 1.00 79.31 98 VAL A N 1
ATOM 810 C CA . VAL A 1 98 ? 13.939 -2.261 -11.838 1.00 79.31 98 VAL A CA 1
ATOM 811 C C . VAL A 1 98 ? 13.253 -3.127 -10.787 1.00 79.31 98 VAL A C 1
ATOM 813 O O . VAL A 1 98 ? 12.516 -2.621 -9.939 1.00 79.31 98 VAL A O 1
ATOM 816 N N . PHE A 1 99 ? 13.577 -4.416 -10.777 1.00 78.25 99 PHE A N 1
ATOM 817 C CA . PHE A 1 99 ? 13.076 -5.375 -9.811 1.00 78.25 99 PHE A CA 1
ATOM 818 C C . PHE A 1 99 ? 13.376 -4.963 -8.359 1.00 78.25 99 PHE A C 1
ATOM 820 O O . PHE A 1 99 ? 12.492 -4.957 -7.496 1.00 78.25 99 PHE A O 1
ATOM 827 N N . VAL A 1 100 ? 14.623 -4.578 -8.078 1.00 82.56 100 VAL A N 1
ATOM 828 C CA . VAL A 1 100 ? 15.063 -4.129 -6.750 1.00 82.56 100 VAL A CA 1
ATOM 829 C C . VAL A 1 100 ? 14.332 -2.855 -6.327 1.00 82.56 100 VAL A C 1
ATOM 831 O O . VAL A 1 100 ? 13.904 -2.751 -5.177 1.00 82.56 100 VAL A O 1
ATOM 834 N N . ARG A 1 101 ? 14.149 -1.888 -7.235 1.00 80.75 101 ARG A N 1
ATOM 835 C CA . ARG A 1 101 ? 13.415 -0.642 -6.944 1.00 80.75 101 ARG A CA 1
ATOM 836 C C . ARG A 1 101 ? 11.963 -0.918 -6.566 1.00 80.75 101 ARG A C 1
ATOM 838 O O . ARG A 1 101 ? 11.488 -0.401 -5.555 1.00 80.75 101 ARG A O 1
ATOM 845 N N . ILE A 1 102 ? 11.291 -1.765 -7.340 1.00 79.44 102 ILE A N 1
ATOM 846 C CA . ILE A 1 102 ? 9.921 -2.205 -7.069 1.00 79.44 102 ILE A CA 1
ATOM 847 C C . ILE A 1 102 ? 9.832 -2.901 -5.708 1.00 79.44 102 ILE A C 1
ATOM 849 O O . ILE A 1 102 ? 8.940 -2.609 -4.917 1.00 79.44 102 ILE A O 1
ATOM 853 N N . THR A 1 103 ? 10.774 -3.796 -5.413 1.00 80.50 103 THR A N 1
ATOM 854 C CA . THR A 1 103 ? 10.792 -4.529 -4.141 1.00 80.50 103 THR A CA 1
ATOM 855 C C . THR A 1 103 ? 10.903 -3.564 -2.964 1.00 80.50 103 THR A C 1
ATOM 857 O O . THR A 1 103 ? 10.066 -3.596 -2.067 1.00 80.50 103 THR A O 1
ATOM 860 N N . LYS A 1 104 ? 11.848 -2.616 -3.014 1.00 84.19 104 LYS A N 1
ATOM 861 C CA . LYS A 1 104 ? 12.012 -1.581 -1.977 1.00 84.19 104 LYS A CA 1
ATOM 862 C C . LYS A 1 104 ? 10.756 -0.731 -1.780 1.00 84.19 104 LYS A C 1
ATOM 864 O O . LYS A 1 104 ? 10.431 -0.357 -0.654 1.00 84.19 104 LYS A O 1
ATOM 869 N N . LEU A 1 105 ? 10.049 -0.417 -2.864 1.00 84.75 105 LEU A N 1
ATOM 870 C CA . LEU A 1 105 ? 8.780 0.302 -2.800 1.00 84.75 105 LEU A CA 1
ATOM 871 C C . LEU A 1 105 ? 7.719 -0.509 -2.038 1.00 84.75 105 LEU A C 1
ATOM 873 O O . LEU A 1 105 ? 7.128 0.007 -1.090 1.00 84.75 105 LEU A O 1
ATOM 877 N N . LEU A 1 106 ? 7.519 -1.777 -2.411 1.00 85.75 106 LEU A N 1
ATOM 878 C CA . LEU A 1 106 ? 6.554 -2.668 -1.759 1.00 85.75 106 LEU A CA 1
ATOM 879 C C . LEU A 1 106 ? 6.887 -2.894 -0.277 1.00 85.75 106 LEU A C 1
ATOM 881 O O . LEU A 1 106 ? 5.994 -2.880 0.568 1.00 85.75 106 LEU A O 1
ATOM 885 N N . GLU A 1 107 ? 8.167 -3.039 0.062 1.00 87.00 107 GLU A N 1
ATOM 886 C CA . GLU A 1 107 ? 8.624 -3.149 1.451 1.00 87.00 107 GLU A CA 1
ATOM 887 C C . GLU A 1 107 ? 8.321 -1.889 2.263 1.00 87.00 107 GLU A C 1
ATOM 889 O O . GLU A 1 107 ? 7.868 -1.973 3.408 1.00 87.00 107 GLU A O 1
ATOM 894 N N . SER A 1 108 ? 8.551 -0.714 1.673 1.00 88.94 108 SER A N 1
ATOM 895 C CA . SER A 1 108 ? 8.225 0.568 2.296 1.00 88.94 108 SER A CA 1
ATOM 896 C C . SER A 1 108 ? 6.725 0.681 2.558 1.00 88.94 108 SER A C 1
ATOM 898 O O . SER A 1 108 ? 6.317 1.071 3.653 1.00 88.94 108 SER A O 1
ATOM 900 N N . TYR A 1 109 ? 5.900 0.268 1.596 1.00 91.19 109 TYR A N 1
ATOM 901 C CA . TYR A 1 109 ? 4.446 0.232 1.736 1.00 91.19 109 TYR A CA 1
ATOM 902 C C . TYR A 1 109 ? 3.991 -0.701 2.844 1.00 91.19 109 TYR A C 1
ATOM 904 O O . TYR A 1 109 ? 3.225 -0.272 3.703 1.00 91.19 109 TYR A O 1
ATOM 912 N N . LEU A 1 110 ? 4.515 -1.925 2.885 1.00 91.25 110 LEU A N 1
ATOM 913 C CA . LEU A 1 110 ? 4.208 -2.876 3.946 1.00 91.25 110 LEU A CA 1
ATOM 914 C C . LEU A 1 110 ? 4.600 -2.329 5.325 1.00 91.25 110 LEU A C 1
ATOM 916 O O . LEU A 1 110 ? 3.806 -2.374 6.259 1.00 91.25 110 LEU A O 1
ATOM 920 N N . SER A 1 111 ? 5.803 -1.768 5.455 1.00 91.62 111 SER A N 1
ATOM 921 C CA . SER A 1 111 ? 6.295 -1.206 6.718 1.00 91.62 111 SER A CA 1
ATOM 922 C C . SER A 1 111 ? 5.434 -0.042 7.214 1.00 91.62 111 SER A C 1
ATOM 924 O O . SER A 1 111 ? 5.089 0.016 8.395 1.00 91.62 111 SER A O 1
ATOM 926 N N . GLN A 1 112 ? 5.058 0.871 6.317 1.00 93.50 112 GLN A N 1
ATOM 927 C CA . GLN A 1 112 ? 4.173 1.990 6.643 1.00 93.50 112 GLN A CA 1
ATOM 928 C C . GLN A 1 112 ? 2.780 1.502 7.035 1.00 93.50 112 GLN A C 1
ATOM 930 O O . GLN A 1 112 ? 2.278 1.909 8.080 1.00 93.50 112 GLN A O 1
ATOM 935 N N . ALA A 1 113 ? 2.217 0.576 6.258 1.00 95.12 113 ALA A N 1
ATOM 936 C CA . ALA A 1 113 ? 0.907 0.001 6.516 1.00 95.12 113 ALA A CA 1
ATOM 937 C C . ALA A 1 113 ? 0.844 -0.695 7.874 1.00 95.12 113 ALA A C 1
ATOM 939 O O . ALA A 1 113 ? -0.069 -0.432 8.647 1.00 95.12 113 ALA A O 1
ATOM 940 N N . CYS A 1 114 ? 1.846 -1.511 8.222 1.00 94.19 114 CYS A N 1
ATOM 941 C CA . CYS A 1 114 ? 1.921 -2.122 9.549 1.00 94.19 114 CYS A CA 1
ATOM 942 C C . CYS A 1 114 ? 1.884 -1.062 10.658 1.00 94.19 114 CYS A C 1
ATOM 944 O O . CYS A 1 114 ? 1.123 -1.205 11.606 1.00 94.19 114 CYS A O 1
ATOM 946 N N . LYS A 1 115 ? 2.664 0.021 10.536 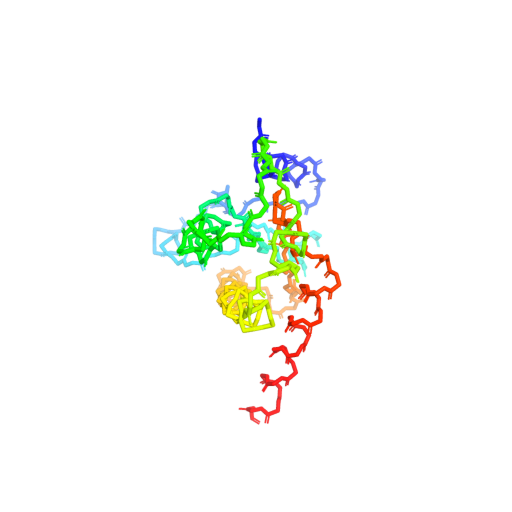1.00 95.12 115 LYS A N 1
ATOM 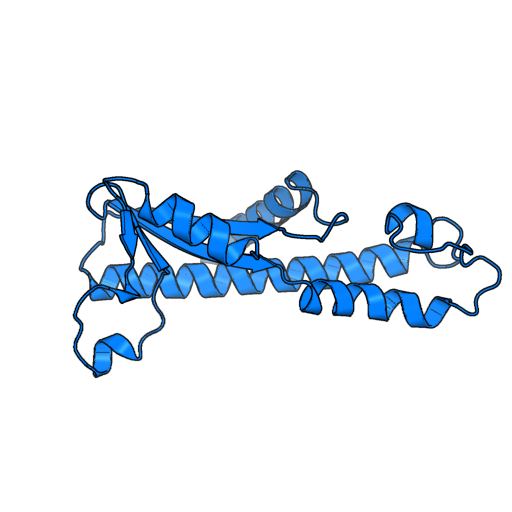947 C CA . LYS A 1 115 ? 2.681 1.097 11.541 1.00 95.12 115 LYS A CA 1
ATOM 948 C C . LYS A 1 115 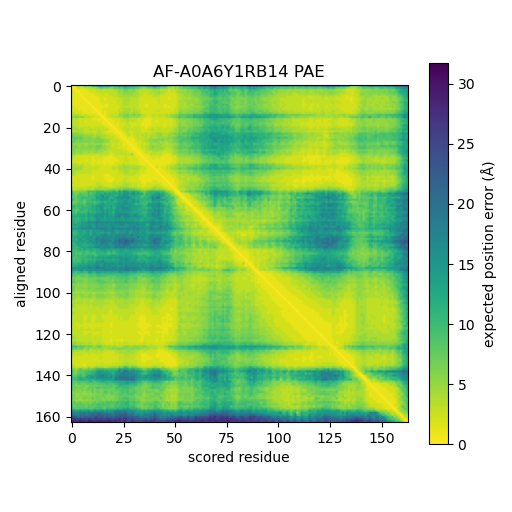? 1.336 1.816 11.646 1.00 95.12 115 LYS A C 1
ATOM 950 O O . LYS A 1 115 ? 0.894 2.098 12.751 1.00 95.12 115 LYS A O 1
ATOM 955 N N . GLN A 1 116 ? 0.695 2.106 10.516 1.00 96.44 116 GLN A N 1
ATOM 956 C CA . GLN A 1 116 ? -0.612 2.769 10.463 1.00 96.44 116 GLN A CA 1
ATOM 957 C C . GLN A 1 116 ? -1.728 1.895 11.039 1.00 96.44 116 GLN A C 1
ATOM 959 O O . GLN A 1 116 ? -2.572 2.391 11.785 1.00 96.44 116 GLN A O 1
ATOM 964 N N . ILE A 1 117 ? -1.699 0.594 10.749 1.00 96.69 117 ILE A N 1
ATOM 965 C CA . ILE A 1 117 ? -2.636 -0.389 11.295 1.00 96.69 117 ILE A CA 1
ATOM 966 C C . ILE A 1 117 ? -2.458 -0.498 12.810 1.00 96.69 117 ILE A C 1
ATOM 968 O O . ILE A 1 117 ? -3.436 -0.350 13.532 1.00 96.69 117 ILE A O 1
ATOM 972 N N . GLU A 1 118 ? -1.233 -0.695 13.302 1.00 95.56 118 GLU A N 1
ATOM 973 C CA . GLU A 1 118 ? -0.967 -0.803 14.745 1.00 95.56 118 GLU A CA 1
ATOM 974 C C . GLU A 1 118 ? -1.299 0.498 15.490 1.00 95.56 118 GLU A C 1
ATOM 976 O O . GLU A 1 118 ? -1.938 0.473 16.537 1.00 95.56 118 GLU A O 1
ATOM 981 N N . SER A 1 119 ? -0.964 1.652 14.910 1.00 95.56 119 SER A N 1
ATOM 982 C CA . SER A 1 119 ? -1.394 2.957 15.421 1.00 95.56 119 SER A CA 1
ATOM 983 C C . SER A 1 119 ? -2.920 3.041 15.523 1.00 95.56 119 SER A C 1
ATOM 985 O O . SER A 1 119 ? -3.456 3.386 16.573 1.00 95.56 119 SER A O 1
ATOM 987 N N . SER A 1 120 ? -3.641 2.633 14.475 1.00 96.38 120 SER A N 1
ATOM 988 C CA . SER A 1 120 ? -5.109 2.638 14.477 1.00 96.38 120 SER A CA 1
ATOM 989 C C . SER A 1 120 ? -5.688 1.681 15.519 1.00 96.38 120 SER A C 1
ATOM 991 O O . SER A 1 120 ? -6.666 2.030 16.177 1.00 96.38 120 SER A O 1
ATOM 993 N N . LYS A 1 121 ? -5.073 0.509 15.731 1.00 96.12 121 LYS A N 1
ATOM 994 C CA . LYS A 1 121 ? -5.472 -0.405 16.811 1.00 96.12 121 LYS A CA 1
ATOM 995 C C . LYS A 1 121 ? -5.394 0.270 18.168 1.00 96.12 121 LYS A C 1
ATOM 997 O O . LYS A 1 121 ? -6.373 0.227 18.902 1.00 96.12 121 LYS A O 1
ATOM 1002 N N . ASN A 1 122 ? -4.281 0.937 18.457 1.00 94.81 122 ASN A N 1
ATOM 1003 C CA . ASN A 1 122 ? -4.075 1.621 19.731 1.00 94.81 122 ASN A CA 1
ATOM 1004 C C . ASN A 1 122 ? -5.059 2.784 19.917 1.00 94.81 122 ASN A C 1
ATOM 1006 O O . ASN A 1 122 ? -5.653 2.931 20.979 1.00 94.81 122 ASN A O 1
ATOM 1010 N N . ILE A 1 123 ? -5.277 3.587 18.872 1.00 95.12 123 ILE A N 1
ATOM 1011 C CA . ILE A 1 123 ? -6.170 4.756 18.920 1.00 95.12 123 ILE A CA 1
ATOM 1012 C C . ILE A 1 123 ? -7.624 4.344 19.179 1.00 95.12 123 ILE A C 1
ATOM 1014 O O . ILE A 1 123 ? -8.341 5.027 19.909 1.00 95.12 123 ILE A O 1
ATOM 1018 N N . PHE A 1 124 ? -8.063 3.230 18.592 1.00 94.88 124 PHE A N 1
ATOM 1019 C CA . PHE A 1 124 ? -9.450 2.771 18.668 1.00 94.88 124 PHE A CA 1
ATOM 1020 C C . PHE A 1 124 ? -9.669 1.591 19.630 1.00 94.88 124 PHE A C 1
ATOM 1022 O O . PHE A 1 124 ? -10.786 1.077 19.692 1.00 94.88 124 PHE A O 1
ATOM 1029 N N . ASN A 1 125 ? -8.642 1.175 20.381 1.00 94.81 125 ASN A N 1
ATOM 1030 C CA . ASN A 1 125 ? -8.639 -0.000 21.264 1.00 94.81 125 ASN A CA 1
ATOM 1031 C C . ASN A 1 125 ? -9.119 -1.289 20.559 1.00 94.81 125 ASN A C 1
ATOM 1033 O O . ASN A 1 125 ? -10.040 -1.970 21.014 1.00 94.81 125 ASN A O 1
ATOM 1037 N N . LEU A 1 126 ? -8.521 -1.604 19.405 1.00 95.31 126 LEU A N 1
ATOM 1038 C CA . LEU A 1 126 ? -8.911 -2.714 18.524 1.00 95.31 126 LEU A CA 1
ATOM 1039 C C . LEU A 1 126 ? -7.899 -3.872 18.543 1.00 95.31 126 LEU A C 1
ATOM 1041 O O . LEU A 1 126 ? -7.485 -4.358 17.488 1.00 95.31 126 LEU A O 1
ATOM 1045 N N . ASP A 1 127 ? -7.521 -4.351 19.727 1.00 89.81 127 ASP A N 1
ATOM 1046 C CA . ASP A 1 127 ? -6.472 -5.376 19.897 1.00 89.81 127 ASP A CA 1
ATOM 1047 C C . ASP A 1 127 ? -6.781 -6.699 19.174 1.00 89.81 127 ASP A C 1
ATOM 1049 O O . ASP A 1 127 ? -5.884 -7.387 18.693 1.00 89.81 127 ASP A O 1
ATOM 1053 N N . ASN A 1 128 ? -8.069 -7.027 19.026 1.00 91.44 128 ASN A N 1
ATOM 1054 C CA . ASN A 1 128 ? -8.546 -8.243 18.358 1.00 91.44 128 ASN A CA 1
ATOM 1055 C C . ASN A 1 128 ? -8.859 -8.048 16.861 1.00 91.44 128 ASN A C 1
ATOM 1057 O O . ASN A 1 128 ? -9.566 -8.867 16.266 1.00 91.44 128 ASN A O 1
ATOM 1061 N N . SER A 1 129 ? -8.394 -6.955 16.250 1.00 95.25 129 SER A N 1
ATOM 1062 C CA . SER A 1 129 ? -8.628 -6.671 14.830 1.00 95.25 129 SER A CA 1
ATOM 1063 C C . SER A 1 129 ? -7.530 -7.219 13.914 1.00 95.25 129 SER A C 1
ATOM 1065 O O . SER A 1 129 ? -6.360 -7.356 14.282 1.00 95.25 129 SER A O 1
ATOM 1067 N N . VAL A 1 130 ? -7.919 -7.507 12.674 1.00 96.12 130 VAL A N 1
ATOM 1068 C CA . VAL A 1 130 ? -7.028 -7.966 11.606 1.00 96.12 130 VAL A CA 1
ATOM 1069 C C . VAL A 1 130 ? -6.670 -6.790 10.702 1.00 96.12 130 VAL A C 1
ATOM 1071 O O . VAL A 1 130 ? -7.544 -6.077 10.216 1.00 96.12 130 VAL A O 1
ATOM 1074 N N . GLY A 1 131 ? -5.376 -6.610 10.448 1.00 95.88 131 GLY A N 1
ATOM 1075 C CA . GLY A 1 131 ? -4.881 -5.638 9.479 1.00 95.88 131 GLY A CA 1
ATOM 1076 C C . GLY A 1 131 ? -4.893 -6.186 8.055 1.00 95.88 131 GLY A C 1
ATOM 1077 O O . GLY A 1 131 ? -4.430 -7.301 7.817 1.00 95.88 131 GLY A O 1
ATOM 1078 N N . VAL A 1 132 ? -5.365 -5.386 7.103 1.00 95.75 132 VAL A N 1
ATOM 1079 C CA . VAL A 1 132 ? -5.361 -5.686 5.670 1.00 95.75 132 VAL A CA 1
ATOM 1080 C C . VAL A 1 132 ? -4.682 -4.543 4.927 1.00 95.75 132 VAL A C 1
ATOM 1082 O O . VAL A 1 132 ? -5.108 -3.395 5.005 1.00 95.75 132 VAL A O 1
ATOM 1085 N N . LEU A 1 133 ? -3.637 -4.871 4.171 1.00 94.31 133 LEU A N 1
ATOM 1086 C CA . LEU A 1 133 ? -3.030 -3.959 3.208 1.00 94.31 133 LEU A CA 1
ATOM 1087 C C . LEU A 1 133 ? -3.655 -4.195 1.832 1.00 94.31 133 LEU A C 1
ATOM 1089 O O . LEU A 1 133 ? -3.564 -5.294 1.283 1.00 94.31 133 LEU A O 1
ATOM 1093 N N . VAL A 1 134 ? -4.244 -3.151 1.262 1.00 93.50 134 VAL A N 1
ATOM 1094 C CA . VAL A 1 134 ? -4.757 -3.117 -0.105 1.00 93.50 134 VAL A CA 1
ATOM 1095 C C . VAL A 1 134 ? -3.772 -2.359 -0.985 1.00 93.50 134 VAL A C 1
ATOM 1097 O O . VAL A 1 134 ? -3.491 -1.185 -0.752 1.00 93.50 134 VAL A O 1
ATOM 1100 N N . ILE A 1 135 ? -3.265 -3.019 -2.024 1.00 89.25 135 ILE A N 1
ATOM 1101 C CA . ILE A 1 135 ? -2.395 -2.389 -3.020 1.00 89.25 135 ILE A CA 1
ATOM 1102 C C . ILE A 1 135 ? -3.190 -2.159 -4.298 1.00 89.25 135 ILE A C 1
ATOM 1104 O O . ILE A 1 135 ? -3.664 -3.105 -4.925 1.00 89.25 135 ILE A O 1
ATOM 1108 N N . LEU A 1 136 ? -3.301 -0.897 -4.697 1.00 88.75 136 LEU A N 1
ATOM 1109 C CA . LEU A 1 136 ? -3.916 -0.497 -5.955 1.00 88.75 136 LEU A CA 1
ATOM 1110 C C . LEU A 1 136 ? -2.811 -0.299 -6.994 1.00 88.75 136 LEU A C 1
ATOM 1112 O O . LEU A 1 136 ? -2.020 0.639 -6.893 1.00 88.75 136 LEU A O 1
ATOM 1116 N N . ASN A 1 137 ? -2.742 -1.191 -7.981 1.00 81.38 137 ASN A N 1
ATOM 1117 C CA . ASN A 1 137 ? -1.839 -1.051 -9.122 1.00 81.38 137 ASN A CA 1
ATOM 1118 C C . ASN A 1 137 ? -2.610 -0.463 -10.311 1.00 81.38 137 ASN A C 1
ATOM 1120 O O . ASN A 1 137 ? -3.415 -1.161 -10.925 1.00 81.38 137 ASN A O 1
ATOM 1124 N N . GLU A 1 138 ? -2.391 0.818 -10.621 1.00 71.69 138 GLU A N 1
ATOM 1125 C CA . GLU A 1 138 ? -3.128 1.493 -11.698 1.00 71.69 138 GLU A CA 1
ATOM 1126 C C . GLU A 1 138 ? -2.558 1.202 -13.091 1.00 71.69 138 GLU A C 1
ATOM 1128 O O . GLU A 1 138 ? -3.318 1.000 -14.036 1.00 71.69 138 GLU A O 1
ATOM 1133 N N . LYS A 1 139 ? -1.226 1.224 -13.240 1.00 65.25 139 LYS A N 1
ATOM 1134 C CA . LYS A 1 139 ? -0.578 1.251 -14.566 1.00 65.25 139 LYS A CA 1
ATOM 1135 C C . LYS A 1 139 ? 0.706 0.438 -14.689 1.00 65.25 139 LYS A C 1
ATOM 1137 O O . LYS A 1 139 ? 1.231 0.312 -15.794 1.00 65.25 139 LYS A O 1
ATOM 1142 N N . ILE A 1 140 ? 1.242 -0.122 -13.604 1.00 65.56 140 ILE A N 1
ATOM 1143 C CA . ILE A 1 140 ? 2.534 -0.807 -13.678 1.00 65.56 140 ILE A CA 1
ATOM 1144 C C . ILE A 1 140 ? 2.322 -2.229 -14.195 1.00 65.56 140 ILE A C 1
ATOM 1146 O O . ILE A 1 140 ? 2.099 -3.155 -13.421 1.00 65.56 140 ILE A O 1
ATOM 1150 N N . LYS A 1 141 ? 2.413 -2.412 -15.519 1.00 62.19 141 LYS A N 1
ATOM 1151 C CA . LYS A 1 141 ? 2.276 -3.726 -16.181 1.00 62.19 141 LYS A CA 1
ATOM 1152 C C . LYS A 1 141 ? 3.341 -4.735 -15.740 1.00 62.19 141 LYS A C 1
ATOM 1154 O O . LYS A 1 141 ? 3.044 -5.918 -15.639 1.00 62.19 141 LYS A O 1
ATOM 1159 N N . ILE A 1 142 ? 4.554 -4.268 -15.422 1.00 63.62 142 ILE A N 1
ATOM 1160 C CA . ILE A 1 142 ? 5.630 -5.129 -14.897 1.00 63.62 142 ILE A CA 1
ATOM 1161 C C . ILE A 1 142 ? 5.305 -5.689 -13.500 1.00 63.62 142 ILE A C 1
ATOM 1163 O O . ILE A 1 142 ? 5.836 -6.723 -13.100 1.00 63.62 142 ILE A O 1
ATOM 1167 N N . LEU A 1 143 ? 4.397 -5.042 -12.767 1.00 67.31 143 LEU A N 1
ATOM 1168 C CA . LEU A 1 143 ? 3.887 -5.523 -11.492 1.00 67.31 143 LEU A CA 1
ATOM 1169 C C . LEU A 1 143 ? 2.697 -6.450 -11.720 1.00 67.31 143 LEU A C 1
ATOM 1171 O O . LEU A 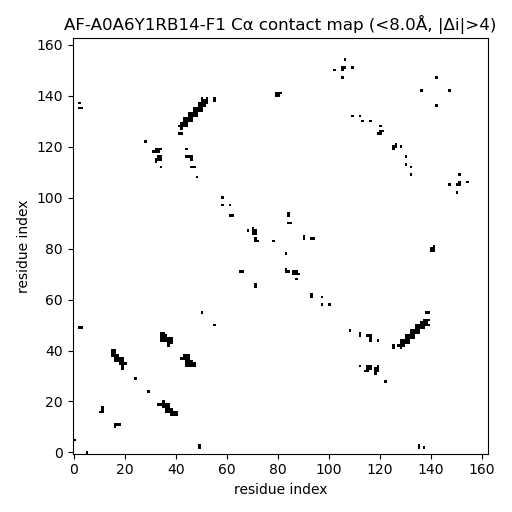1 143 ? 1.543 -6.080 -11.492 1.00 67.31 143 LEU A O 1
ATOM 1175 N N . SER A 1 144 ? 2.986 -7.679 -12.145 1.00 70.81 144 SER A N 1
ATOM 1176 C CA . SER A 1 144 ? 1.971 -8.725 -12.084 1.00 70.81 144 SER A CA 1
ATOM 1177 C C . SER A 1 144 ? 1.542 -8.945 -10.622 1.00 70.81 144 SER A C 1
ATOM 1179 O O . SER A 1 144 ? 2.375 -8.841 -9.711 1.00 70.81 144 SER A O 1
ATOM 1181 N N . PRO A 1 145 ? 0.258 -9.255 -10.364 1.00 71.44 145 PRO A N 1
ATOM 1182 C CA . PRO A 1 145 ? -0.217 -9.563 -9.017 1.00 71.44 145 PRO A CA 1
ATOM 1183 C C . PRO A 1 145 ? 0.616 -10.651 -8.326 1.00 71.44 145 PRO A C 1
ATOM 1185 O O . PRO A 1 145 ? 0.961 -10.504 -7.155 1.00 71.44 145 PRO A O 1
ATOM 1188 N N . ASP A 1 146 ? 1.018 -11.690 -9.062 1.00 75.94 146 ASP A N 1
ATOM 1189 C CA . ASP A 1 146 ? 1.827 -12.796 -8.535 1.00 75.94 146 ASP A CA 1
ATOM 1190 C C . ASP A 1 146 ? 3.179 -12.325 -8.000 1.00 75.94 146 ASP A C 1
ATOM 1192 O O . ASP A 1 146 ? 3.635 -12.775 -6.949 1.00 75.94 146 ASP A O 1
ATOM 1196 N N . LEU A 1 147 ? 3.812 -11.379 -8.697 1.00 74.62 147 LEU A N 1
ATOM 1197 C CA . LEU A 1 147 ? 5.100 -10.844 -8.289 1.00 74.62 147 LEU A CA 1
ATOM 1198 C C . LEU A 1 147 ? 4.990 -10.012 -7.011 1.00 74.62 147 LEU A C 1
ATOM 1200 O O . LEU A 1 147 ? 5.824 -10.145 -6.111 1.00 74.62 147 LEU A O 1
ATOM 1204 N N . VAL A 1 148 ? 3.948 -9.180 -6.926 1.00 79.94 148 VAL A N 1
ATOM 1205 C CA . VAL A 1 148 ? 3.643 -8.393 -5.725 1.00 79.94 148 VAL A CA 1
ATOM 1206 C C . VAL A 1 148 ? 3.427 -9.329 -4.537 1.00 79.94 148 VAL A C 1
ATOM 1208 O O . VAL A 1 148 ? 4.054 -9.151 -3.492 1.00 79.94 148 VAL A O 1
ATOM 1211 N N . VAL A 1 149 ? 2.595 -10.359 -4.712 1.00 81.88 149 VAL A N 1
ATOM 1212 C CA . VAL A 1 149 ? 2.295 -11.348 -3.670 1.00 81.88 149 VAL A CA 1
ATOM 1213 C C . VAL A 1 149 ? 3.559 -12.083 -3.235 1.00 81.88 149 VAL A C 1
ATOM 1215 O O . VAL A 1 149 ? 3.849 -12.124 -2.039 1.00 81.88 149 VAL A O 1
ATOM 1218 N N . TYR A 1 150 ? 4.341 -12.611 -4.179 1.00 82.56 150 TYR A N 1
ATOM 1219 C CA . TYR A 1 150 ? 5.578 -13.334 -3.886 1.00 82.56 150 TYR A CA 1
ATOM 1220 C C . TYR A 1 150 ? 6.536 -12.500 -3.027 1.00 82.56 150 TYR A C 1
ATOM 1222 O O . TYR A 1 150 ? 7.069 -12.988 -2.028 1.00 82.56 150 TYR A O 1
ATOM 1230 N N . ARG A 1 151 ? 6.723 -11.218 -3.365 1.00 81.81 151 ARG A N 1
ATOM 1231 C CA . ARG A 1 151 ? 7.659 -10.344 -2.642 1.00 81.81 151 ARG A CA 1
ATOM 1232 C C . ARG A 1 151 ? 7.161 -9.938 -1.268 1.00 81.81 151 ARG A C 1
ATOM 1234 O O . ARG A 1 151 ? 7.933 -9.982 -0.312 1.00 81.81 151 ARG A O 1
ATOM 1241 N N . LEU A 1 152 ? 5.880 -9.613 -1.136 1.00 83.81 152 LEU A N 1
ATOM 1242 C CA . LEU A 1 152 ? 5.302 -9.326 0.176 1.00 83.81 152 LEU A CA 1
ATOM 1243 C C . LEU A 1 152 ? 5.363 -10.553 1.087 1.00 83.81 152 LEU A C 1
ATOM 1245 O O . LEU A 1 152 ? 5.715 -10.420 2.255 1.00 83.81 152 LEU A O 1
ATOM 1249 N N . GLN A 1 153 ? 5.115 -11.753 0.556 1.00 85.12 153 GLN A N 1
ATOM 1250 C CA . GLN A 1 153 ? 5.251 -12.996 1.314 1.00 85.12 153 GLN A CA 1
ATOM 1251 C C . GLN A 1 153 ? 6.685 -13.240 1.785 1.00 85.12 153 GLN A C 1
ATOM 1253 O O . GLN A 1 153 ? 6.873 -13.605 2.944 1.00 85.12 153 GLN A O 1
ATOM 1258 N N . GLN A 1 154 ? 7.687 -13.042 0.921 1.00 83.31 154 GLN A N 1
ATOM 1259 C CA . GLN A 1 154 ? 9.093 -13.132 1.330 1.00 83.31 154 GLN A CA 1
ATOM 1260 C C . GLN A 1 154 ? 9.385 -12.170 2.476 1.00 83.31 154 GLN A C 1
ATOM 1262 O O . GLN A 1 154 ? 9.868 -12.593 3.525 1.00 83.31 154 GLN A O 1
ATOM 1267 N N . ARG A 1 155 ? 8.982 -10.904 2.331 1.00 81.69 155 ARG A N 1
ATOM 1268 C CA . ARG A 1 155 ? 9.249 -9.893 3.351 1.00 81.69 155 ARG A CA 1
ATOM 1269 C C . ARG A 1 155 ? 8.549 -10.180 4.677 1.00 81.69 155 ARG A C 1
ATOM 1271 O O . ARG A 1 155 ? 9.122 -9.962 5.739 1.00 81.69 155 ARG A O 1
ATOM 1278 N N . MET A 1 156 ? 7.316 -10.677 4.629 1.00 81.69 156 MET A N 1
ATOM 1279 C CA . MET A 1 156 ? 6.573 -11.072 5.827 1.00 81.69 156 MET A CA 1
ATOM 1280 C C . MET A 1 156 ? 7.205 -12.272 6.542 1.00 81.69 156 MET A C 1
ATOM 1282 O O . MET A 1 156 ? 7.071 -12.366 7.758 1.00 81.69 156 MET A O 1
ATOM 1286 N N . LYS A 1 157 ? 7.876 -13.179 5.819 1.00 82.62 157 LYS A N 1
ATOM 1287 C CA . LYS A 1 157 ? 8.601 -14.319 6.406 1.00 82.62 157 LYS A CA 1
ATOM 1288 C C . LYS A 1 157 ? 9.912 -13.883 7.056 1.00 82.62 157 LYS A C 1
ATOM 1290 O O . LYS A 1 157 ? 10.119 -14.183 8.220 1.00 82.62 157 LYS A O 1
ATOM 1295 N N . GLU A 1 158 ? 10.716 -13.076 6.365 1.00 75.50 158 GLU A N 1
ATOM 1296 C CA . GLU A 1 158 ? 11.974 -12.532 6.909 1.00 75.50 158 GLU A CA 1
ATOM 1297 C C . GLU A 1 158 ? 11.774 -11.773 8.223 1.00 75.50 158 GLU A C 1
ATOM 1299 O O . GLU A 1 158 ? 12.633 -11.787 9.098 1.00 75.50 158 GLU A O 1
ATOM 1304 N N . LYS A 1 159 ? 10.626 -11.106 8.370 1.00 61.72 159 LYS A N 1
ATOM 1305 C CA . LYS A 1 159 ? 10.284 -10.377 9.591 1.00 61.72 159 LYS A CA 1
ATOM 1306 C C . LYS A 1 159 ? 9.929 -11.291 10.770 1.00 61.72 159 LYS A C 1
ATOM 1308 O O . LYS A 1 159 ? 10.051 -10.846 11.899 1.00 61.72 159 LYS A O 1
ATOM 1313 N N . LYS A 1 160 ? 9.480 -12.526 10.513 1.00 57.88 160 LYS A N 1
ATOM 1314 C CA . LYS A 1 160 ? 9.172 -13.525 11.551 1.00 57.88 160 LYS A CA 1
ATOM 1315 C C . LYS A 1 160 ? 10.411 -14.273 12.033 1.00 57.88 160 LYS A C 1
ATOM 1317 O O . LYS A 1 160 ? 10.435 -14.706 13.173 1.00 57.88 160 LYS A O 1
ATOM 1322 N N . ASP A 1 161 ? 11.415 -14.413 11.172 1.00 47.12 161 ASP A N 1
ATOM 1323 C CA . ASP A 1 161 ? 12.658 -15.125 11.492 1.00 47.12 161 ASP A CA 1
ATOM 1324 C C . ASP A 1 161 ? 13.703 -14.223 12.188 1.00 47.12 161 ASP A C 1
ATOM 1326 O O . ASP A 1 161 ? 14.773 -14.694 12.568 1.00 47.12 161 ASP A O 1
ATOM 1330 N N . GLY A 1 162 ? 13.412 -12.923 12.330 1.00 46.22 162 GLY A N 1
ATOM 1331 C CA . GLY A 1 162 ? 14.279 -11.916 12.952 1.00 46.22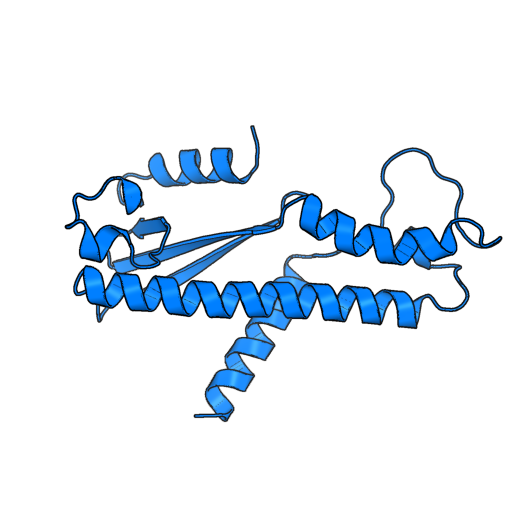 162 GLY A CA 1
ATOM 1332 C C . GLY A 1 162 ? 13.713 -11.269 14.223 1.00 46.22 162 GLY A C 1
ATOM 1333 O O . GLY A 1 162 ? 14.206 -10.204 14.599 1.00 46.22 162 GLY A O 1
ATOM 1334 N N . GLU A 1 163 ? 12.683 -11.867 14.833 1.00 39.75 163 GLU A N 1
ATOM 1335 C CA . GLU A 1 163 ? 12.230 -11.570 16.207 1.00 39.75 163 GLU A CA 1
ATOM 1336 C C . GLU A 1 163 ? 12.931 -12.475 17.228 1.00 39.75 163 GLU A C 1
ATOM 1338 O O . GLU A 1 163 ? 13.028 -13.698 16.975 1.00 39.75 163 GLU A O 1
#

Organism: Salmonella diarizonae (NCBI:txid59204)

Radius of gyration: 19.41 Å; Cα contacts (8 Å, |Δi|>4): 164; chains: 1; bounding box: 46×32×53 Å

Secondary structure (DSSP, 8-state):
--HHHHHHHHHHTSTTEEEGGGS---HHHHHS---SEEETTTTEEEEEEEE-HHHHHHHHHHHHTTTTSTTSPP-SS---HHHHHTTSTTHHHHHHHHHHHHHHHHHHHHHHHHHHHHHHHHHHT-TTPEEEEEEEESS-TT--HHHHHHHHHHHHHHTTTT-

Mean predicted aligned error: 7.12 Å